Protein AF-A0A3D2Z7T1-F1 (afdb_monomer_lite)

pLDDT: mean 81.85, std 10.24, range [50.28, 95.56]

Radius of gyration: 25.41 Å; chains: 1; bounding box: 52×52×58 Å

Sequence (163 aa):
MLAVMTPPHRPLLHARGDTPESDSLQALADHMRANTRVVPVGPRPLSEAFADIWTSVSGQSLGQGLAMMVYELRQIQKSEPVDFAARSRPTPTGMAINAVYTPAALRGRGYASACVTALCREILDSGRSFCTLFADVGNPTANGIYQRIGFQPLGEFVELDFV

Secondary structure (DSSP, 8-state):
-EEE--TTSPPEEE-SSSSPPHHHHHHHHHHHHHHT----B--HHHHHHHHHHHHHHH-PPPPPPPP------SS--------EEEEE---SSEEEEEEEE--GGGTTSSHHHHHHHHHHHHHHHTT-SEEEE---TT-HHHHHHHHHHT-------------

Foldseek 3Di:
DDWDDDPPDAIEDDDDDDDDDLVVLLVVLVVCVVPPVGQHDYDPVSSVSSQVNNCVPVVDDDDDDDDDDDDDDPDDDDDPPQWEKDWDDDDPAEIEIDDTDGPPVNPPVCPSLVRVLVVQCVRVVVRHPYYHYDDDPPDVPVVVSCVVSPDDDPDDDDDDDDD

Structure (mmCIF, N/CA/C/O backbone):
data_AF-A0A3D2Z7T1-F1
#
_entry.id   AF-A0A3D2Z7T1-F1
#
loop_
_atom_site.group_PDB
_atom_site.id
_atom_site.type_symbol
_atom_site.label_atom_id
_atom_site.label_alt_id
_atom_site.label_comp_id
_atom_site.label_asym_id
_atom_site.label_entity_id
_atom_site.label_seq_id
_atom_site.pdbx_PDB_ins_code
_atom_site.Cartn_x
_atom_site.Cartn_y
_atom_site.Cartn_z
_atom_site.occupancy
_atom_site.B_iso_or_equiv
_atom_site.auth_seq_id
_atom_site.auth_comp_id
_atom_site.auth_asym_id
_atom_site.auth_atom_id
_atom_site.pdbx_PDB_model_num
ATOM 1 N N . MET A 1 1 ? -17.283 5.465 33.917 1.00 66.75 1 MET A N 1
ATOM 2 C CA . MET A 1 1 ? -16.687 6.145 32.741 1.00 66.75 1 MET A CA 1
ATOM 3 C C . MET A 1 1 ? -15.172 6.239 32.927 1.00 66.75 1 MET A C 1
ATOM 5 O O . MET A 1 1 ? -14.740 6.348 34.066 1.00 66.75 1 MET A O 1
ATOM 9 N N . LEU A 1 2 ? -14.373 6.162 31.859 1.00 74.69 2 LEU A N 1
ATOM 10 C CA . LEU A 1 2 ? -12.912 6.308 31.890 1.00 74.69 2 LEU A CA 1
ATOM 11 C C . LEU A 1 2 ? -12.476 7.360 30.861 1.00 74.69 2 LEU A C 1
ATOM 13 O O . LEU A 1 2 ? -12.925 7.326 29.716 1.00 74.69 2 LEU A O 1
ATOM 17 N N . ALA A 1 3 ? -11.584 8.265 31.262 1.00 75.00 3 ALA A N 1
ATOM 18 C CA . ALA A 1 3 ? -10.861 9.146 30.354 1.00 75.00 3 ALA A CA 1
ATOM 19 C C . ALA A 1 3 ? -9.379 8.756 30.379 1.00 75.00 3 ALA A C 1
ATOM 21 O O . ALA A 1 3 ? -8.770 8.729 31.448 1.00 75.00 3 ALA A O 1
ATOM 22 N N . VAL A 1 4 ? -8.806 8.427 29.220 1.00 79.50 4 VAL A N 1
ATOM 23 C CA . VAL A 1 4 ? -7.387 8.049 29.100 1.00 79.50 4 VAL A CA 1
ATOM 24 C C . VAL A 1 4 ? -6.672 9.069 28.229 1.00 79.50 4 VAL A C 1
ATOM 26 O O . VAL A 1 4 ? -7.185 9.468 27.188 1.00 79.50 4 VAL A O 1
ATOM 29 N N . MET A 1 5 ? -5.481 9.495 28.643 1.00 72.06 5 MET A N 1
ATOM 30 C CA . MET A 1 5 ? -4.663 10.451 27.901 1.00 72.06 5 MET A CA 1
ATOM 31 C C . MET A 1 5 ? -3.223 9.950 27.801 1.00 72.06 5 MET A C 1
ATOM 33 O O . MET A 1 5 ? -2.644 9.504 28.790 1.00 72.06 5 MET A O 1
ATOM 37 N N . THR A 1 6 ? -2.626 10.093 26.619 1.00 65.06 6 THR A N 1
ATOM 38 C CA . THR A 1 6 ? -1.183 9.939 26.400 1.00 65.06 6 THR A CA 1
ATOM 39 C C . THR A 1 6 ? -0.666 11.245 25.795 1.00 65.06 6 THR A C 1
ATOM 41 O O . THR A 1 6 ? -0.950 11.506 24.624 1.00 65.06 6 THR A O 1
ATOM 44 N N . PRO A 1 7 ? 0.038 12.106 26.556 1.00 63.81 7 PRO A N 1
ATOM 45 C CA . PRO A 1 7 ? 0.577 13.354 26.020 1.00 63.81 7 PRO A CA 1
ATOM 46 C C . PRO A 1 7 ? 1.442 13.110 24.771 1.00 63.81 7 PRO A C 1
ATOM 48 O O . PRO A 1 7 ? 2.221 12.156 24.768 1.00 63.81 7 PRO A O 1
ATOM 51 N N . PRO A 1 8 ? 1.332 13.944 23.719 1.00 67.44 8 PRO A N 1
ATOM 52 C CA . PRO A 1 8 ? 0.604 15.219 23.642 1.00 67.44 8 PRO A CA 1
ATOM 53 C C . PRO A 1 8 ? -0.855 15.110 23.134 1.00 67.44 8 PRO A C 1
ATOM 55 O O . PRO A 1 8 ? -1.446 16.118 22.748 1.00 67.44 8 PRO A O 1
ATOM 58 N N . HIS A 1 9 ? -1.444 13.912 23.072 1.00 74.94 9 HIS A N 1
ATOM 59 C CA . HIS A 1 9 ? -2.771 13.700 22.481 1.00 74.94 9 HIS A CA 1
ATOM 60 C C . HIS A 1 9 ? -3.923 14.128 23.402 1.00 74.94 9 HIS A C 1
ATOM 62 O O . HIS A 1 9 ? -3.799 14.130 24.627 1.00 74.94 9 HIS A O 1
ATOM 68 N N . ARG A 1 10 ? -5.071 14.471 22.797 1.00 75.44 10 ARG A N 1
ATOM 69 C CA . ARG A 1 10 ? -6.298 14.817 23.533 1.00 75.44 10 ARG A CA 1
ATOM 70 C C . ARG A 1 10 ? -6.804 13.611 24.343 1.00 75.44 10 ARG A C 1
ATOM 72 O O . ARG A 1 10 ? -6.641 12.483 23.874 1.00 75.44 10 ARG A O 1
ATOM 79 N N . PRO A 1 11 ? -7.451 13.819 25.504 1.00 78.31 11 PRO A N 1
ATOM 80 C CA . PRO A 1 11 ? -8.024 12.719 26.274 1.00 78.31 11 PRO A CA 1
ATOM 81 C C . PRO A 1 11 ? -9.129 12.000 25.487 1.00 78.31 11 PRO A C 1
ATOM 83 O O . PRO A 1 11 ? -9.945 12.651 24.832 1.00 78.31 11 PRO A O 1
ATOM 86 N N . LEU A 1 12 ? -9.168 10.671 25.572 1.00 77.62 12 LEU A N 1
ATOM 87 C CA . LEU A 1 12 ? -10.185 9.822 24.955 1.00 77.62 12 LEU A CA 1
ATOM 88 C C . LEU A 1 12 ? -11.250 9.433 25.985 1.00 77.62 12 LEU A C 1
ATOM 90 O O . LEU A 1 12 ? -10.909 8.901 27.042 1.00 77.62 12 LEU A O 1
ATOM 94 N N . LEU A 1 13 ? -12.527 9.672 25.671 1.00 79.94 13 LEU A N 1
ATOM 95 C CA . LEU A 1 13 ? -13.661 9.255 26.498 1.00 79.94 13 LEU A CA 1
ATOM 96 C C . LEU A 1 13 ? -14.105 7.838 26.158 1.00 79.94 13 LEU A C 1
ATOM 98 O O . LEU A 1 13 ? -14.368 7.513 24.999 1.00 79.94 13 LEU A O 1
ATOM 102 N N . HIS A 1 14 ? -14.285 7.028 27.195 1.00 78.00 14 HIS A N 1
ATOM 103 C CA . HIS A 1 14 ? -14.888 5.710 27.101 1.00 78.00 14 HIS A CA 1
ATOM 104 C C . HIS A 1 14 ? -15.906 5.499 28.231 1.00 78.00 14 HIS A C 1
ATOM 106 O O . HIS A 1 14 ? -15.649 5.817 29.394 1.00 78.00 14 HIS A O 1
ATOM 112 N N . ALA A 1 15 ? -17.059 4.914 27.918 1.00 76.56 15 ALA A N 1
ATOM 113 C CA . ALA A 1 15 ? -18.011 4.430 28.912 1.00 76.56 15 ALA A CA 1
ATOM 114 C C . ALA A 1 15 ? -18.467 3.015 28.564 1.00 76.56 15 ALA A C 1
ATOM 116 O O . ALA A 1 15 ? -18.423 2.590 27.411 1.00 76.56 15 ALA A O 1
ATOM 117 N N . ARG A 1 16 ? -18.879 2.283 29.599 1.00 68.88 16 ARG A N 1
ATOM 118 C CA . ARG A 1 16 ? -19.435 0.944 29.462 1.00 68.88 16 ARG A CA 1
ATOM 119 C C . ARG A 1 16 ? -20.937 1.096 29.208 1.00 68.88 16 ARG A C 1
ATOM 121 O O . ARG A 1 16 ? -21.662 1.434 30.135 1.00 68.88 16 ARG A O 1
ATOM 128 N N . GLY A 1 17 ? -21.371 0.853 27.973 1.00 64.12 17 GLY A N 1
ATOM 129 C CA . GLY A 1 17 ? -22.752 1.079 27.522 1.00 64.12 17 GLY A CA 1
ATOM 130 C C . GLY A 1 17 ? -22.941 2.417 26.796 1.00 64.12 17 GLY A C 1
ATOM 131 O O . GLY A 1 17 ? -22.051 3.266 26.804 1.00 64.12 17 GLY A O 1
ATOM 132 N N . ASP A 1 18 ? -24.100 2.581 26.155 1.00 58.28 18 ASP A N 1
ATOM 133 C CA . ASP A 1 18 ? -24.377 3.707 25.246 1.00 58.28 18 ASP A CA 1
ATOM 134 C C . ASP A 1 18 ? -24.877 4.974 25.957 1.00 58.28 18 ASP A C 1
ATOM 136 O O . ASP A 1 18 ? -24.895 6.053 25.365 1.00 58.28 18 ASP A O 1
ATOM 140 N N . THR A 1 19 ? -25.279 4.868 27.225 1.00 60.25 19 THR A N 1
ATOM 141 C CA . THR A 1 19 ? -25.818 5.990 28.001 1.00 60.25 19 THR A CA 1
ATOM 142 C C . THR A 1 19 ? -24.740 6.638 28.869 1.00 60.25 19 THR A C 1
ATOM 144 O O . THR A 1 19 ? -24.199 5.975 29.759 1.00 60.25 19 THR A O 1
ATOM 147 N N . PRO A 1 20 ? -24.436 7.931 28.667 1.00 65.31 20 PRO A N 1
ATOM 148 C CA . PRO A 1 20 ? -23.529 8.661 29.538 1.00 65.31 20 PRO A CA 1
ATOM 149 C C . PRO A 1 20 ? -24.180 8.921 30.905 1.00 65.31 20 PRO A C 1
ATOM 151 O O . PRO A 1 20 ? -25.282 9.459 30.980 1.00 65.31 20 PRO A O 1
ATOM 154 N N . GLU A 1 21 ? -23.493 8.586 31.997 1.00 77.06 21 GLU A N 1
ATOM 155 C CA . GLU A 1 21 ? -23.907 8.994 33.346 1.00 77.06 21 GLU A CA 1
ATOM 156 C C . GLU A 1 21 ? -23.532 10.467 33.581 1.00 77.06 21 GLU A C 1
ATOM 158 O O . GLU A 1 21 ? -22.349 10.821 33.562 1.00 77.06 21 GLU A O 1
ATOM 163 N N . SER A 1 22 ? -24.535 11.322 33.811 1.00 73.94 22 SER A N 1
ATOM 164 C CA . SER A 1 22 ? -24.374 12.782 33.928 1.00 73.94 22 SER A CA 1
ATOM 165 C C . SER A 1 22 ? -23.370 13.197 35.012 1.00 73.94 22 SER A C 1
ATOM 167 O O . SER A 1 22 ? -22.516 14.047 34.768 1.00 73.94 22 SER A O 1
ATOM 169 N N . ASP A 1 23 ? -23.410 12.558 36.183 1.00 82.94 23 ASP A N 1
ATOM 170 C CA . ASP A 1 23 ? -22.548 12.908 37.322 1.00 82.94 23 ASP A CA 1
ATOM 171 C C . ASP A 1 23 ? -21.061 12.656 37.023 1.00 82.94 23 ASP A C 1
ATOM 173 O O . ASP A 1 23 ? -20.190 13.445 37.397 1.00 82.94 23 ASP A O 1
ATOM 177 N N . SER A 1 24 ? -20.764 11.584 36.280 1.00 81.62 24 SER A N 1
ATOM 178 C CA . SER A 1 24 ? -19.400 11.257 35.849 1.00 81.62 24 SER A CA 1
ATOM 179 C C . SER A 1 24 ? -18.859 12.279 34.843 1.00 81.62 24 SER A C 1
ATOM 181 O O . SER A 1 24 ? -17.685 12.652 34.906 1.00 81.62 24 SER A O 1
ATOM 183 N N . LEU A 1 25 ? -19.703 12.741 33.914 1.00 83.88 25 LEU A N 1
ATOM 184 C CA . LEU A 1 25 ? -19.333 13.769 32.938 1.00 83.88 25 LEU A CA 1
ATOM 185 C C . LEU A 1 25 ? -19.109 15.132 33.601 1.00 83.88 25 LEU A C 1
ATOM 187 O O . LEU A 1 25 ? -18.164 15.832 33.237 1.00 83.88 25 LEU A O 1
ATOM 191 N N . GLN A 1 26 ? -19.934 15.475 34.592 1.00 86.25 26 GLN A N 1
ATOM 192 C CA . GLN A 1 26 ? -19.802 16.700 35.377 1.00 86.25 26 GLN A CA 1
ATOM 193 C C . GLN A 1 26 ? -18.480 16.730 36.152 1.00 86.25 26 GLN A C 1
ATOM 195 O O . GLN A 1 26 ? -17.698 17.668 35.998 1.00 86.25 26 GLN A O 1
ATOM 200 N N . ALA A 1 27 ? -18.169 15.662 36.894 1.00 85.06 27 ALA A N 1
ATOM 201 C CA . ALA A 1 27 ? -16.906 15.546 37.623 1.00 85.06 27 ALA A CA 1
ATOM 202 C C . ALA A 1 27 ? -15.682 15.646 36.692 1.00 85.06 27 ALA A C 1
ATOM 204 O O . ALA A 1 27 ? -14.668 16.262 37.038 1.00 85.06 27 ALA A O 1
ATOM 205 N N . LEU A 1 28 ? -15.777 15.075 35.485 1.00 84.06 28 LEU A N 1
ATOM 206 C CA . LEU A 1 28 ? -14.727 15.190 34.478 1.00 84.06 28 LEU A CA 1
ATOM 207 C C . LEU A 1 28 ? -14.585 16.627 33.956 1.00 84.06 28 LEU A C 1
ATOM 209 O O . LEU A 1 28 ? -13.463 17.123 33.851 1.00 84.06 28 LEU A O 1
ATOM 213 N N . ALA A 1 29 ? -15.691 17.310 33.651 1.00 85.94 29 ALA A N 1
ATOM 214 C CA . ALA A 1 29 ? -15.669 18.696 33.189 1.00 85.94 29 ALA A CA 1
ATOM 215 C C . ALA A 1 29 ? -15.024 19.628 34.230 1.00 85.94 29 ALA A C 1
ATOM 217 O O . ALA A 1 29 ? -14.149 20.429 33.884 1.00 85.94 29 ALA A O 1
ATOM 218 N N . ASP A 1 30 ? -15.368 19.462 35.507 1.00 85.81 30 ASP A N 1
ATOM 219 C CA . ASP A 1 30 ? -14.791 20.243 36.605 1.00 85.81 30 ASP A CA 1
ATOM 220 C C . ASP A 1 30 ? -13.276 20.010 36.728 1.00 85.81 30 ASP A C 1
ATOM 222 O O . ASP A 1 30 ? -12.490 20.962 36.790 1.00 85.81 30 ASP A O 1
ATOM 226 N N . HIS A 1 31 ? -12.839 18.746 36.663 1.00 82.69 31 HIS A N 1
ATOM 227 C CA . HIS A 1 31 ? -11.418 18.397 36.685 1.00 82.69 31 HIS A CA 1
ATOM 228 C C . HIS A 1 31 ? -10.651 18.997 35.495 1.00 82.69 31 HIS A C 1
ATOM 230 O O . HIS A 1 31 ? -9.554 19.539 35.654 1.00 82.69 31 HIS A O 1
ATOM 236 N N . MET A 1 32 ? -11.213 18.926 34.288 1.00 80.56 32 MET A N 1
ATOM 237 C CA . MET A 1 32 ? -10.557 19.410 33.070 1.00 80.56 32 MET A CA 1
ATOM 238 C C . MET A 1 32 ? -10.463 20.936 33.021 1.00 80.56 32 MET A C 1
ATOM 240 O O . MET A 1 32 ? -9.469 21.471 32.513 1.00 80.56 32 MET A O 1
ATOM 244 N N . ARG A 1 33 ? -11.450 21.640 33.591 1.00 82.00 33 ARG A N 1
ATOM 245 C CA . ARG A 1 33 ? -11.407 23.096 33.776 1.00 82.00 33 ARG A CA 1
ATOM 246 C C . ARG A 1 33 ? -10.259 23.514 34.688 1.00 82.00 33 ARG A C 1
ATOM 248 O O . ARG A 1 33 ? -9.594 24.507 34.390 1.00 82.00 33 ARG A O 1
ATOM 255 N N . ALA A 1 34 ? -10.023 22.763 35.762 1.00 81.88 34 ALA A N 1
ATOM 256 C CA . ALA A 1 34 ? -8.953 23.048 36.710 1.00 81.88 34 ALA A CA 1
ATOM 257 C C . ALA A 1 34 ? -7.555 22.765 36.130 1.00 81.88 34 ALA A C 1
ATOM 259 O O . ALA A 1 34 ? -6.625 23.514 36.416 1.00 81.88 34 ALA A O 1
ATOM 260 N N . ASN A 1 35 ? -7.409 21.721 35.299 1.00 74.88 35 ASN A N 1
ATOM 261 C CA . ASN A 1 35 ? -6.088 21.133 35.041 1.00 74.88 35 ASN A CA 1
ATOM 262 C C . ASN A 1 35 ? -5.587 21.148 33.589 1.00 74.88 35 ASN A C 1
ATOM 264 O O . ASN A 1 35 ? -4.375 21.131 33.391 1.00 74.88 35 ASN A O 1
ATOM 268 N N . THR A 1 36 ? -6.447 21.123 32.562 1.00 65.31 36 THR A N 1
ATOM 269 C CA . THR A 1 36 ? -5.969 20.767 31.201 1.00 65.31 36 THR A CA 1
ATOM 270 C C . THR A 1 36 ? -6.530 21.635 30.076 1.00 65.31 36 THR A C 1
ATOM 272 O O . THR A 1 36 ? -5.845 21.815 29.076 1.00 65.31 36 THR A O 1
ATOM 275 N N . ARG A 1 37 ? -7.740 22.202 30.205 1.00 67.25 37 ARG A N 1
ATOM 276 C CA . ARG A 1 37 ? -8.418 23.039 29.178 1.00 67.25 37 ARG A CA 1
ATOM 277 C C . ARG A 1 37 ? -8.529 22.429 27.762 1.00 67.25 37 ARG A C 1
ATOM 279 O O . ARG A 1 37 ? -8.914 23.130 26.830 1.00 67.25 37 ARG A O 1
ATOM 286 N N . VAL A 1 38 ? -8.228 21.143 27.573 1.00 67.81 38 VAL A N 1
ATOM 287 C CA . VAL A 1 38 ? -8.338 20.443 26.282 1.00 67.81 38 VAL A CA 1
ATOM 288 C C . VAL A 1 38 ? -9.558 19.541 26.303 1.00 67.81 38 VAL A C 1
ATOM 290 O O . VAL A 1 38 ? -9.536 18.536 26.993 1.00 67.81 38 VAL A O 1
ATOM 293 N N . VAL A 1 39 ? -10.591 19.864 25.525 1.00 71.88 39 VAL A N 1
ATOM 294 C CA . VAL A 1 39 ? -11.831 19.071 25.431 1.00 71.88 39 VAL A CA 1
ATOM 295 C C . VAL A 1 39 ? -11.533 17.656 24.900 1.00 71.88 39 VAL A C 1
ATOM 297 O O . VAL A 1 39 ? -10.759 17.514 23.941 1.00 71.88 39 VAL A O 1
ATOM 300 N N . PRO A 1 40 ? -12.118 16.608 25.506 1.00 76.00 40 PRO A N 1
ATOM 301 C CA . PRO A 1 40 ? -11.823 15.229 25.159 1.00 76.00 40 PRO A CA 1
ATOM 302 C C . PRO A 1 40 ? -12.548 14.794 23.872 1.00 76.00 40 PRO A C 1
ATOM 304 O O . PRO A 1 40 ? -13.523 15.410 23.442 1.00 76.00 40 PRO A O 1
ATOM 307 N N . VAL A 1 41 ? -12.068 13.719 23.246 1.00 82.31 41 VAL A N 1
ATOM 308 C CA . VAL A 1 41 ? -12.647 13.115 22.032 1.00 82.31 41 VAL A CA 1
ATOM 309 C C . VAL A 1 41 ? -13.272 11.769 22.392 1.00 82.31 41 VAL A C 1
ATOM 311 O O . VAL A 1 41 ? -12.706 11.021 23.183 1.00 82.31 41 VAL A O 1
ATOM 314 N N . GLY A 1 42 ? -14.424 11.426 21.819 1.00 83.94 42 GLY A N 1
ATOM 315 C CA . GLY A 1 42 ? -15.082 10.151 22.092 1.00 83.94 42 GLY A CA 1
ATOM 316 C C . GLY A 1 42 ? -16.215 9.833 21.117 1.00 83.94 42 GLY A C 1
ATOM 317 O O . GLY A 1 42 ? -16.385 10.532 20.114 1.00 83.94 42 GLY A O 1
ATOM 318 N N . PRO A 1 43 ? -16.989 8.766 21.392 1.00 83.00 43 PRO A N 1
ATOM 319 C CA . PRO A 1 43 ? -18.216 8.473 20.662 1.00 83.00 43 PRO A CA 1
ATOM 320 C C . PRO A 1 43 ? -19.154 9.678 20.688 1.00 83.00 43 PRO A C 1
ATOM 322 O O . PRO A 1 43 ? -19.294 10.331 21.723 1.00 83.00 43 PRO A O 1
ATOM 325 N N . ARG A 1 44 ? -19.819 9.943 19.558 1.00 84.56 44 ARG A N 1
ATOM 326 C CA . ARG A 1 44 ? -20.652 11.137 19.361 1.00 84.56 44 ARG A CA 1
ATOM 327 C C . ARG A 1 44 ? -21.589 11.440 20.547 1.00 84.56 44 ARG A C 1
ATOM 329 O O . ARG A 1 44 ? -21.489 12.559 21.040 1.00 84.56 44 ARG A O 1
ATOM 336 N N . PRO A 1 45 ? -22.396 10.494 21.072 1.00 85.44 45 PRO A N 1
ATOM 337 C CA . PRO A 1 45 ? -23.314 10.796 22.174 1.00 85.44 45 PRO A CA 1
ATOM 338 C C . PRO A 1 45 ? -22.605 11.268 23.451 1.00 85.44 45 PRO A C 1
ATOM 340 O O . PRO A 1 45 ? -23.088 12.163 24.136 1.00 85.44 45 PRO A O 1
ATOM 343 N N . LEU A 1 46 ? -21.429 10.707 23.759 1.00 84.44 46 LEU A N 1
ATOM 344 C CA . LEU A 1 46 ? -20.638 11.120 24.919 1.00 84.44 46 LEU A CA 1
ATOM 345 C C . LEU A 1 46 ? -19.971 12.476 24.697 1.00 84.44 46 LEU A C 1
ATOM 347 O O . LEU A 1 46 ? -19.909 13.283 25.620 1.00 84.44 46 LEU A O 1
ATOM 351 N N . SER A 1 47 ? -19.450 12.720 23.493 1.00 85.31 47 SER A N 1
ATOM 352 C CA . SER A 1 47 ? -18.847 14.007 23.151 1.00 85.31 47 SER A CA 1
ATOM 353 C C . SER A 1 47 ? -19.876 15.134 23.133 1.00 85.31 47 SER A C 1
ATOM 355 O O . SER A 1 47 ? -19.561 16.217 23.610 1.00 85.31 47 SER A O 1
ATOM 357 N N . GLU A 1 48 ? -21.090 14.885 22.640 1.00 85.50 48 GLU A N 1
ATOM 358 C CA . GLU A 1 48 ? -22.197 15.850 22.652 1.00 85.50 48 GLU A CA 1
ATOM 359 C C . GLU A 1 48 ? -22.670 16.122 24.090 1.00 85.50 48 GLU A C 1
ATOM 361 O O . GLU A 1 48 ? -22.676 17.275 24.512 1.00 85.50 48 GLU A O 1
ATOM 366 N N . ALA A 1 49 ? -22.910 15.082 24.898 1.00 86.25 49 ALA A N 1
ATOM 367 C CA . ALA A 1 49 ? -23.293 15.252 26.304 1.00 86.25 49 ALA A CA 1
ATOM 368 C C . ALA A 1 49 ? -22.223 15.986 27.138 1.00 86.25 49 ALA A C 1
ATOM 370 O O . ALA A 1 49 ? -22.539 16.842 27.964 1.00 86.25 49 ALA A O 1
ATOM 371 N N . PHE A 1 50 ? -20.937 15.686 26.914 1.00 86.69 50 PHE A N 1
ATOM 372 C CA . PHE A 1 50 ? -19.846 16.429 27.546 1.00 86.69 50 PHE A CA 1
ATOM 373 C C . PHE A 1 50 ? -19.813 17.887 27.080 1.00 86.69 50 PHE A C 1
ATOM 375 O O . PHE A 1 50 ? -19.539 18.779 27.879 1.00 86.69 50 PHE A O 1
ATOM 382 N N . ALA A 1 51 ? -20.058 18.139 25.795 1.00 85.19 51 ALA A N 1
ATOM 383 C CA . ALA A 1 51 ? -20.019 19.474 25.220 1.00 85.19 51 ALA A CA 1
ATOM 384 C C . ALA A 1 51 ? -21.112 20.390 25.798 1.00 85.19 51 ALA A C 1
ATOM 386 O O . ALA A 1 51 ? -20.829 21.560 26.071 1.00 85.19 51 ALA A O 1
ATOM 387 N N . ASP A 1 52 ? -22.307 19.860 26.069 1.00 86.56 52 ASP A N 1
ATOM 388 C CA . ASP A 1 52 ? -23.384 20.594 26.747 1.00 86.56 52 ASP A CA 1
ATOM 389 C C . ASP A 1 52 ? -22.964 21.029 28.161 1.00 86.56 52 ASP A C 1
ATOM 391 O O . ASP A 1 52 ? -23.047 22.210 28.520 1.00 86.56 52 ASP A O 1
ATOM 395 N N . ILE A 1 53 ? -22.413 20.094 28.943 1.00 87.75 53 ILE A N 1
ATOM 396 C CA . ILE A 1 53 ? -21.901 20.358 30.296 1.00 87.75 53 ILE A CA 1
ATOM 397 C C . ILE A 1 53 ? -20.737 21.354 30.252 1.00 87.75 53 ILE A C 1
ATOM 399 O O . ILE A 1 53 ? -20.704 22.326 31.009 1.00 87.75 53 ILE A O 1
ATOM 403 N N . TRP A 1 54 ? -19.785 21.158 29.338 1.00 87.06 54 TRP A N 1
ATOM 404 C CA . TRP A 1 54 ? -18.632 22.041 29.189 1.00 87.06 54 TRP A CA 1
ATOM 405 C C . TRP A 1 54 ? -19.051 23.465 28.829 1.00 87.06 54 TRP A C 1
ATOM 407 O O . TRP A 1 54 ? -18.484 24.413 29.369 1.00 87.06 54 TRP A O 1
ATOM 417 N N . THR A 1 55 ? -20.057 23.637 27.970 1.00 86.44 55 THR A N 1
ATOM 418 C CA . THR A 1 55 ? -20.607 24.956 27.619 1.00 86.44 55 THR A CA 1
ATOM 419 C C . THR A 1 55 ? -21.166 25.655 28.859 1.00 86.44 55 THR A C 1
ATOM 421 O O . THR A 1 55 ? -20.841 26.817 29.107 1.00 86.44 55 THR A O 1
ATOM 424 N N . SER A 1 56 ? -21.929 24.934 29.689 1.00 86.00 56 SER A N 1
ATOM 425 C CA . SER A 1 56 ? -22.482 25.457 30.945 1.00 86.00 56 SER A CA 1
ATOM 426 C C . SER A 1 56 ? -21.394 25.853 31.952 1.00 86.00 56 SER A C 1
ATOM 428 O O . SER A 1 56 ? -21.440 26.940 32.529 1.00 86.00 56 SER A O 1
ATOM 430 N N . VAL A 1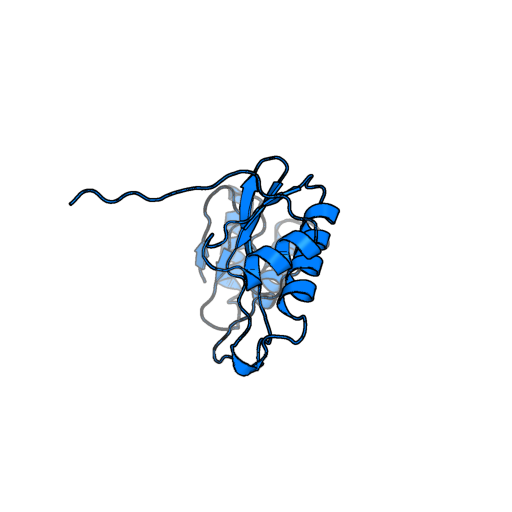 57 ? -20.380 25.004 32.138 1.00 85.31 57 VAL A N 1
ATOM 431 C CA . VAL A 1 57 ? -19.355 25.196 33.174 1.00 85.31 57 VAL A CA 1
ATOM 432 C C . VAL A 1 57 ? -18.277 26.196 32.739 1.00 85.31 57 VAL A C 1
ATOM 434 O O . VAL A 1 57 ? -17.803 26.986 33.555 1.00 85.31 57 VAL A O 1
ATOM 437 N N . SER A 1 58 ? -17.860 26.188 31.471 1.00 82.56 58 SER A N 1
ATOM 438 C CA . SER A 1 58 ? -16.763 27.030 30.965 1.00 82.56 58 SER A CA 1
ATOM 439 C C . SER A 1 58 ? -17.218 28.370 30.378 1.00 82.56 58 SER A C 1
ATOM 441 O O . SER A 1 58 ? -16.401 29.289 30.291 1.00 82.56 58 SER A O 1
ATOM 443 N N . GLY A 1 59 ? -18.484 28.484 29.957 1.00 82.38 59 GLY A N 1
ATOM 444 C CA . GLY A 1 59 ? -19.009 29.631 29.208 1.00 82.38 59 GLY A CA 1
ATOM 445 C C . GLY A 1 59 ? -18.488 29.743 27.767 1.00 82.38 59 GLY A C 1
ATOM 446 O O . GLY A 1 59 ? -18.745 30.745 27.103 1.00 82.38 59 GLY A O 1
ATOM 447 N N . GLN A 1 60 ? -17.730 28.756 27.275 1.00 79.00 60 GLN A N 1
ATOM 448 C CA . GLN A 1 60 ? -17.187 28.744 25.915 1.00 79.00 60 GLN A CA 1
ATOM 449 C C . GLN A 1 60 ? -18.212 28.210 24.911 1.00 79.00 60 GLN A C 1
ATOM 451 O O . GLN A 1 60 ? -18.930 27.258 25.202 1.00 79.00 60 GLN A O 1
ATOM 456 N N . SER A 1 61 ? -18.235 28.776 23.702 1.00 73.75 61 SER A N 1
ATOM 457 C CA . SER A 1 61 ? -19.026 28.251 22.588 1.00 73.75 61 SER A CA 1
ATOM 458 C C . SER A 1 61 ? -18.296 27.124 21.850 1.00 73.75 61 SER A C 1
ATOM 460 O O . SER A 1 61 ? -17.068 27.115 21.730 1.00 73.75 61 SER A O 1
ATOM 462 N N . LEU A 1 62 ? -19.064 26.165 21.330 1.00 73.38 62 LEU A N 1
ATOM 463 C CA . LEU A 1 62 ? -18.541 25.068 20.517 1.00 73.38 62 LEU A CA 1
ATOM 464 C C . LEU A 1 62 ? -18.243 25.552 19.092 1.00 73.38 62 LEU A C 1
ATOM 466 O O . LEU A 1 62 ? -19.100 26.127 18.425 1.00 73.38 62 LEU A O 1
ATOM 470 N N . GLY A 1 63 ? -17.026 25.290 18.614 1.00 71.44 63 GLY A N 1
ATOM 471 C CA . GLY A 1 63 ? -16.661 25.436 17.203 1.00 71.44 63 GLY A CA 1
ATOM 472 C C . GLY A 1 63 ? -16.920 24.151 16.411 1.00 71.44 63 GLY A C 1
ATOM 473 O O . GLY A 1 63 ? -17.003 23.063 16.981 1.00 71.44 63 GLY A O 1
ATOM 474 N N . GLN A 1 64 ? -17.005 24.256 15.082 1.00 62.56 64 GLN A N 1
ATOM 475 C CA . GLN A 1 64 ? -17.118 23.084 14.210 1.00 62.56 64 GLN A CA 1
ATOM 476 C C . GLN A 1 64 ? -15.842 22.225 14.294 1.00 62.56 64 GLN A C 1
ATOM 478 O O . GLN A 1 64 ? -14.744 22.692 13.996 1.00 62.56 64 GLN A O 1
ATOM 483 N N . GLY A 1 65 ? -15.990 20.966 14.715 1.00 69.00 65 GLY A N 1
ATOM 484 C CA . GLY A 1 65 ? -14.908 19.978 14.784 1.00 69.00 65 GLY A CA 1
ATOM 485 C C . GLY A 1 65 ? -14.889 19.011 13.594 1.00 69.00 65 GLY A C 1
ATOM 486 O O . GLY A 1 65 ? -15.832 18.947 12.806 1.00 69.00 65 GLY A O 1
ATOM 487 N N . LEU A 1 66 ? -13.817 18.221 13.480 1.00 72.44 66 LEU A N 1
ATOM 488 C CA . LEU A 1 66 ? -13.715 17.119 12.518 1.00 72.44 66 LEU A CA 1
ATOM 489 C C . LEU A 1 66 ? -14.501 15.903 13.031 1.00 72.44 66 LEU A C 1
ATOM 491 O O . LEU A 1 66 ? -14.217 15.398 14.116 1.00 72.44 66 LEU A O 1
ATOM 495 N N . ALA A 1 67 ? -15.452 15.406 12.239 1.00 76.00 67 ALA A N 1
ATOM 496 C CA . ALA A 1 67 ? -16.155 14.157 12.517 1.00 76.00 67 ALA A CA 1
ATOM 497 C C . ALA A 1 67 ? -15.477 12.996 11.777 1.00 76.00 67 ALA A C 1
ATOM 499 O O . ALA A 1 67 ? -15.302 13.051 10.561 1.00 76.00 67 ALA A O 1
ATOM 500 N N . MET A 1 68 ? -15.110 11.943 12.507 1.00 66.19 68 MET A N 1
ATOM 501 C CA . MET A 1 68 ? -14.493 10.735 11.951 1.00 66.19 68 MET A CA 1
ATOM 502 C C . MET A 1 68 ? -15.411 9.532 12.172 1.00 66.19 68 MET A C 1
ATOM 504 O O . MET A 1 68 ? -16.012 9.399 13.237 1.00 66.19 68 MET A O 1
ATOM 508 N N . MET A 1 69 ? -15.512 8.660 11.169 1.00 74.38 69 MET A N 1
ATOM 509 C CA . MET A 1 69 ? -16.241 7.396 11.274 1.00 74.38 69 MET A CA 1
ATOM 510 C C . MET A 1 69 ? -15.286 6.287 11.720 1.00 74.38 69 MET A C 1
ATOM 512 O O . MET A 1 69 ? -14.218 6.123 11.130 1.00 74.38 69 MET A O 1
ATOM 516 N N . VAL A 1 70 ? -15.677 5.517 12.735 1.00 71.69 70 VAL A N 1
ATOM 517 C CA . VAL A 1 70 ? -14.963 4.305 13.156 1.00 71.69 70 VAL A CA 1
ATOM 518 C C . VAL A 1 70 ? -15.697 3.105 12.573 1.00 71.69 70 VAL A C 1
ATOM 520 O O . VAL A 1 70 ? -16.891 2.941 12.806 1.00 71.69 70 VAL A O 1
ATOM 523 N N . TYR A 1 71 ? -14.987 2.275 11.812 1.00 57.28 71 TYR A N 1
ATOM 524 C CA . TYR A 1 71 ? -15.532 1.054 11.225 1.00 57.28 71 TYR A CA 1
ATOM 525 C C . TYR A 1 71 ? -15.023 -0.166 11.990 1.00 57.28 71 TYR A C 1
ATOM 527 O O . TYR A 1 71 ? -13.825 -0.288 12.243 1.00 57.28 71 TYR A O 1
ATOM 535 N N . GLU A 1 72 ? -15.927 -1.086 12.316 1.00 69.12 72 GLU A N 1
ATOM 536 C CA . GLU A 1 72 ? -15.588 -2.415 12.820 1.00 69.12 72 GLU A CA 1
ATOM 537 C C . GLU A 1 72 ? -15.837 -3.448 11.716 1.00 69.12 72 GLU A C 1
ATOM 539 O O . GLU A 1 72 ? -16.925 -3.511 11.141 1.00 69.12 72 GLU A O 1
ATOM 544 N N . LEU A 1 73 ? -14.838 -4.282 11.429 1.00 62.44 73 LEU A N 1
ATOM 545 C CA . LEU A 1 73 ? -14.965 -5.388 10.485 1.00 62.44 73 LEU A CA 1
ATOM 546 C C . LEU A 1 73 ? -15.103 -6.705 11.256 1.00 62.44 73 LEU A C 1
ATOM 548 O O . LEU A 1 73 ? -14.130 -7.197 11.821 1.00 62.44 73 LEU A O 1
ATOM 552 N N . ARG A 1 74 ? -16.306 -7.291 11.261 1.00 70.44 74 ARG A N 1
ATOM 553 C CA . ARG A 1 74 ? -16.563 -8.615 11.868 1.00 70.44 74 ARG A CA 1
ATOM 554 C C . ARG A 1 74 ? -16.522 -9.756 10.858 1.00 70.44 74 ARG A C 1
ATOM 556 O O . ARG A 1 74 ? -16.221 -10.889 11.219 1.00 70.44 74 ARG A O 1
ATOM 563 N N . GLN A 1 75 ? -16.839 -9.460 9.601 1.00 61.84 75 GLN A N 1
ATOM 564 C CA . GLN A 1 75 ? -16.846 -10.412 8.497 1.00 61.84 75 GLN A CA 1
ATOM 565 C C . GLN A 1 75 ? -16.432 -9.694 7.213 1.00 61.84 75 GLN A C 1
ATOM 567 O O . GLN A 1 75 ? -16.908 -8.597 6.925 1.00 61.84 75 GLN A O 1
ATOM 572 N N . ILE A 1 76 ? -15.544 -10.318 6.442 1.00 70.25 76 ILE A N 1
ATOM 573 C CA . ILE A 1 76 ? -15.129 -9.817 5.131 1.00 70.25 76 ILE A CA 1
ATOM 574 C C . ILE A 1 76 ? -16.250 -10.131 4.137 1.00 70.25 76 ILE A C 1
ATOM 576 O O . ILE A 1 76 ? -16.582 -11.301 3.936 1.00 70.25 76 ILE A O 1
ATOM 580 N N . GLN A 1 77 ? -16.820 -9.113 3.487 1.00 61.16 77 GLN A N 1
ATOM 581 C CA . GLN A 1 77 ? -17.609 -9.359 2.281 1.00 61.16 77 GLN A CA 1
ATOM 582 C C . GLN A 1 77 ? -16.657 -9.826 1.180 1.00 61.16 77 GLN A C 1
ATOM 584 O O . GLN A 1 77 ? -15.652 -9.165 0.916 1.00 61.16 77 GLN A O 1
ATOM 589 N N . LYS A 1 78 ? -16.961 -10.961 0.539 1.00 50.28 78 LYS A N 1
ATOM 590 C CA . LYS A 1 78 ? -16.243 -11.400 -0.661 1.00 50.28 78 LYS A CA 1
ATOM 591 C C . LYS A 1 78 ? -16.532 -10.414 -1.793 1.00 50.28 78 LYS A C 1
ATOM 593 O O . LYS A 1 78 ? -17.467 -10.602 -2.562 1.00 50.28 78 LYS A O 1
ATOM 598 N N . SER A 1 79 ? -15.729 -9.367 -1.900 1.00 53.69 79 SER A N 1
ATOM 599 C CA . SER A 1 79 ? -15.361 -8.862 -3.214 1.00 53.69 79 SER A CA 1
ATOM 600 C C . SER A 1 79 ? -14.265 -9.779 -3.752 1.00 53.69 79 SER A C 1
ATOM 602 O O . SER A 1 79 ? -13.488 -10.336 -2.976 1.00 53.69 79 SER A O 1
ATOM 604 N N . GLU A 1 80 ? -14.217 -9.997 -5.062 1.00 56.62 80 GLU A N 1
ATOM 605 C CA . GLU A 1 80 ? -13.029 -10.574 -5.684 1.00 56.62 80 GLU A CA 1
ATOM 606 C C . GLU A 1 80 ? -12.079 -9.413 -5.992 1.00 56.62 80 GLU A C 1
ATOM 608 O O . GLU A 1 80 ? -12.277 -8.725 -6.997 1.00 56.62 80 GLU A O 1
ATOM 613 N N . PRO A 1 81 ? -11.081 -9.114 -5.135 1.00 60.38 81 PRO A N 1
ATOM 614 C CA . PRO A 1 81 ? -10.010 -8.215 -5.521 1.00 60.38 81 PRO A CA 1
ATOM 615 C C . PRO A 1 81 ? -9.302 -8.835 -6.725 1.00 60.38 81 PRO A C 1
ATOM 617 O O . PRO A 1 81 ? -8.628 -9.860 -6.627 1.00 60.38 81 PRO A O 1
ATOM 620 N N . VAL A 1 82 ? -9.526 -8.227 -7.887 1.00 73.12 82 VAL A N 1
ATOM 621 C CA . VAL A 1 82 ? -8.974 -8.699 -9.160 1.00 73.12 82 VAL A CA 1
ATOM 622 C C . VAL A 1 82 ? -7.482 -8.401 -9.279 1.00 73.12 82 VAL A C 1
ATOM 624 O O . VAL A 1 82 ? -6.791 -9.076 -10.035 1.00 73.12 82 VAL A O 1
ATOM 627 N N . ASP A 1 83 ? -6.998 -7.412 -8.525 1.00 70.88 83 ASP A N 1
ATOM 628 C CA . ASP A 1 83 ? -5.595 -7.046 -8.363 1.00 70.88 83 ASP A CA 1
ATOM 629 C C . ASP A 1 83 ? -5.446 -6.089 -7.170 1.00 70.88 83 ASP A C 1
ATOM 631 O O . ASP A 1 83 ? -6.406 -5.407 -6.795 1.00 70.88 83 ASP A O 1
ATOM 635 N N . PHE A 1 84 ? -4.258 -6.021 -6.577 1.00 81.75 84 PHE A N 1
ATOM 636 C CA . PHE A 1 84 ? -3.924 -4.997 -5.590 1.00 81.75 84 PHE A CA 1
ATOM 637 C C . PHE A 1 84 ? -2.442 -4.636 -5.655 1.00 81.75 84 PHE A C 1
ATOM 639 O O . PHE A 1 84 ? -1.621 -5.439 -6.091 1.00 81.75 84 PHE A O 1
ATOM 646 N N . ALA A 1 85 ? -2.119 -3.433 -5.186 1.00 74.94 85 ALA A N 1
ATOM 647 C CA . ALA A 1 85 ? -0.770 -2.934 -4.966 1.00 74.94 85 ALA A CA 1
ATOM 648 C C . ALA A 1 85 ? -0.770 -2.069 -3.699 1.00 74.94 85 ALA A C 1
ATOM 650 O O . ALA A 1 85 ? -1.781 -1.448 -3.362 1.00 74.94 85 ALA A O 1
ATOM 651 N N . ALA A 1 86 ? 0.357 -2.011 -3.000 1.00 77.94 86 ALA A N 1
ATOM 652 C CA . ALA A 1 86 ? 0.518 -1.206 -1.797 1.00 77.94 86 ALA A CA 1
ATOM 653 C C . ALA A 1 86 ? 1.696 -0.235 -1.934 1.00 77.94 86 ALA A C 1
ATOM 655 O O . ALA A 1 86 ? 2.603 -0.426 -2.745 1.00 77.94 86 ALA A O 1
ATOM 656 N N . ARG A 1 87 ? 1.674 0.825 -1.120 1.00 80.06 87 ARG A N 1
ATOM 657 C CA . ARG A 1 87 ? 2.797 1.751 -0.947 1.00 80.06 87 ARG A CA 1
ATOM 658 C C . ARG A 1 87 ? 3.459 1.537 0.408 1.00 80.06 87 ARG A C 1
ATOM 660 O O . ARG A 1 87 ? 2.781 1.347 1.415 1.00 80.06 87 ARG A O 1
ATOM 667 N N . SER A 1 88 ? 4.780 1.604 0.444 1.00 81.38 88 SER A N 1
ATOM 668 C CA . SER A 1 88 ? 5.609 1.380 1.627 1.00 81.38 88 SER A CA 1
ATOM 669 C C . SER A 1 88 ? 6.867 2.251 1.581 1.00 81.38 88 SER A C 1
ATOM 671 O O . SER A 1 88 ? 7.180 2.837 0.547 1.00 81.38 88 SER A O 1
ATOM 673 N N . ARG A 1 89 ? 7.603 2.320 2.700 1.00 82.25 89 ARG A N 1
ATOM 674 C CA . ARG A 1 89 ? 8.943 2.939 2.794 1.00 82.25 89 ARG A CA 1
ATOM 675 C C . ARG A 1 89 ? 9.028 4.323 2.116 1.00 82.25 89 ARG A C 1
ATOM 677 O O . ARG A 1 89 ? 9.664 4.453 1.069 1.00 82.25 89 ARG A O 1
ATOM 684 N N . PRO A 1 90 ? 8.375 5.354 2.680 1.00 85.25 90 PRO A N 1
ATOM 685 C CA . PRO A 1 90 ? 8.512 6.709 2.164 1.00 85.25 90 PRO A CA 1
ATOM 686 C C . PRO A 1 90 ? 9.966 7.185 2.276 1.00 85.25 90 PRO A C 1
ATOM 688 O O . PRO A 1 90 ? 10.625 6.956 3.290 1.00 85.25 90 PRO A O 1
ATOM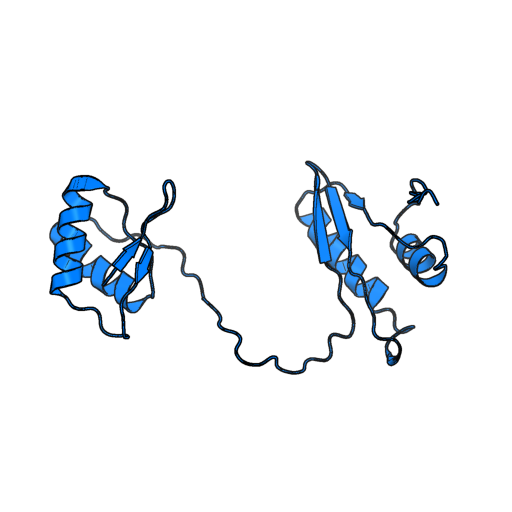 691 N N . THR A 1 91 ? 10.439 7.892 1.256 1.00 86.31 91 THR A N 1
ATOM 692 C CA . THR A 1 91 ? 11.637 8.739 1.332 1.00 86.31 91 THR A CA 1
ATOM 693 C C . THR A 1 91 ? 11.197 10.209 1.316 1.00 86.31 91 THR A C 1
ATOM 695 O O . THR A 1 91 ? 10.013 10.479 1.089 1.00 86.31 91 THR A O 1
ATOM 698 N N . PRO A 1 92 ? 12.098 11.188 1.533 1.00 87.44 92 PRO A N 1
ATOM 699 C CA . PRO A 1 92 ? 11.720 12.602 1.474 1.00 87.44 92 PRO A CA 1
ATOM 700 C C . PRO A 1 92 ? 11.035 13.018 0.161 1.00 87.44 92 PRO A C 1
ATOM 702 O O . PRO A 1 92 ? 10.221 13.934 0.170 1.00 87.44 92 PRO A O 1
ATOM 705 N N . THR A 1 93 ? 11.338 12.345 -0.956 1.00 90.81 93 THR A N 1
ATOM 706 C CA . THR A 1 93 ? 10.845 12.714 -2.295 1.00 90.81 93 THR A CA 1
ATOM 707 C C . THR A 1 93 ? 10.207 11.565 -3.077 1.00 90.81 93 THR A C 1
ATOM 709 O O . THR A 1 93 ? 9.733 11.785 -4.188 1.00 90.81 93 THR A O 1
ATOM 712 N N . GLY A 1 94 ? 10.143 10.348 -2.534 1.00 91.69 94 GLY A N 1
ATOM 713 C CA . GLY A 1 94 ? 9.658 9.176 -3.263 1.00 91.69 94 GLY A CA 1
ATOM 714 C C . GLY A 1 94 ? 8.933 8.150 -2.400 1.00 91.69 94 GLY A C 1
ATOM 715 O O . GLY A 1 94 ? 8.817 8.279 -1.180 1.00 91.69 94 GLY A O 1
ATOM 716 N N . MET A 1 95 ? 8.408 7.119 -3.060 1.00 93.56 95 MET A N 1
ATOM 717 C CA . MET A 1 95 ? 7.632 6.056 -2.420 1.00 93.56 95 MET A CA 1
ATOM 718 C C . MET A 1 95 ? 7.921 4.701 -3.065 1.00 93.56 95 MET A C 1
ATOM 720 O O . MET A 1 95 ? 7.977 4.600 -4.291 1.00 93.56 95 MET A O 1
ATOM 724 N N . ALA A 1 96 ? 8.066 3.651 -2.254 1.00 91.88 96 ALA A N 1
ATOM 725 C CA . ALA A 1 96 ? 8.188 2.294 -2.768 1.00 91.88 96 ALA A CA 1
ATOM 726 C C . ALA A 1 96 ? 6.809 1.646 -2.956 1.00 91.88 96 ALA A C 1
ATOM 728 O O . ALA A 1 96 ? 5.966 1.693 -2.063 1.00 91.88 96 ALA A O 1
ATOM 729 N N . ILE A 1 97 ? 6.597 0.991 -4.091 1.00 91.62 97 ILE A N 1
ATOM 730 C CA . ILE A 1 97 ? 5.451 0.132 -4.373 1.00 91.62 97 ILE A CA 1
ATOM 731 C C . ILE A 1 97 ? 5.840 -1.307 -4.049 1.00 91.62 97 ILE A C 1
ATOM 733 O O . ILE A 1 97 ? 6.959 -1.752 -4.319 1.00 91.62 97 ILE A O 1
ATOM 737 N N . ASN A 1 98 ? 4.919 -2.036 -3.436 1.00 87.50 98 ASN A N 1
ATOM 738 C CA . ASN A 1 98 ? 5.087 -3.434 -3.078 1.00 87.50 98 ASN A CA 1
ATOM 739 C C . ASN A 1 98 ? 3.761 -4.197 -3.189 1.00 87.50 98 ASN A C 1
ATOM 741 O O . ASN A 1 98 ? 2.714 -3.624 -3.485 1.00 87.50 98 ASN A O 1
ATOM 745 N N . ALA A 1 99 ? 3.835 -5.508 -2.942 1.00 84.31 99 ALA A N 1
ATOM 746 C CA . ALA A 1 99 ? 2.680 -6.397 -2.845 1.00 84.31 99 ALA A CA 1
ATOM 747 C C . ALA A 1 99 ? 1.731 -6.315 -4.057 1.00 84.31 99 ALA A C 1
ATOM 749 O O . ALA A 1 99 ? 0.519 -6.301 -3.892 1.00 84.31 99 ALA A O 1
ATOM 750 N N . VAL A 1 100 ? 2.288 -6.245 -5.272 1.00 88.06 100 VAL A N 1
ATOM 751 C CA . VAL A 1 100 ? 1.498 -6.290 -6.509 1.00 88.06 100 VAL A CA 1
ATOM 752 C C . VAL A 1 100 ? 1.098 -7.736 -6.788 1.00 88.06 100 VAL A C 1
ATOM 754 O O . VAL A 1 100 ? 1.974 -8.587 -6.964 1.00 88.06 100 VAL A O 1
ATOM 757 N N . TYR A 1 101 ? -0.200 -8.033 -6.833 1.00 86.19 101 TYR A N 1
ATOM 758 C CA . TYR A 1 101 ? -0.673 -9.395 -7.080 1.00 86.19 101 TYR A CA 1
ATOM 759 C C . TYR A 1 101 ? -2.007 -9.453 -7.823 1.00 86.19 101 TYR A C 1
ATOM 761 O O . TYR A 1 101 ? -3.047 -9.053 -7.300 1.00 86.19 101 TYR A O 1
ATOM 769 N N . THR A 1 102 ? -1.970 -10.117 -8.983 1.00 85.81 102 THR A N 1
ATOM 770 C CA . THR A 1 102 ? -3.148 -10.543 -9.744 1.00 85.81 102 THR A CA 1
ATOM 771 C C . THR A 1 102 ? -3.335 -12.064 -9.583 1.00 85.81 102 THR A C 1
ATOM 773 O O . THR A 1 102 ? -2.411 -12.825 -9.937 1.00 85.81 102 THR A O 1
ATOM 776 N N . PRO A 1 103 ? -4.508 -12.550 -9.123 1.00 86.38 103 PRO A N 1
ATOM 777 C CA . PRO A 1 103 ? -4.836 -13.975 -9.099 1.00 86.38 103 PRO A CA 1
ATOM 778 C C . PRO A 1 103 ? -4.624 -14.643 -10.461 1.00 86.38 103 PRO A C 1
ATOM 780 O O . PRO A 1 103 ? -4.921 -14.055 -11.500 1.00 86.38 103 PRO A O 1
ATOM 783 N N . ALA A 1 104 ? -4.136 -15.889 -10.475 1.00 86.75 104 ALA A N 1
ATOM 784 C CA . ALA A 1 104 ? -3.718 -16.573 -11.706 1.00 86.75 104 ALA A CA 1
ATOM 785 C C . ALA A 1 104 ? -4.806 -16.612 -12.795 1.00 86.75 104 ALA A C 1
ATOM 787 O O . ALA A 1 104 ? -4.514 -16.319 -13.953 1.00 86.75 104 ALA A O 1
ATOM 788 N N . ALA A 1 105 ? -6.058 -16.880 -12.413 1.00 87.31 105 ALA A N 1
ATOM 789 C CA . ALA A 1 105 ? -7.207 -16.933 -13.322 1.00 87.31 105 ALA A CA 1
ATOM 790 C C . ALA A 1 105 ? -7.554 -15.582 -13.988 1.00 87.31 105 ALA A C 1
ATOM 792 O O . ALA A 1 105 ? -8.285 -15.541 -14.979 1.00 87.31 105 ALA A O 1
ATOM 793 N N . LEU A 1 106 ? -7.036 -14.474 -13.451 1.00 88.44 106 LEU A N 1
ATOM 794 C CA . LEU A 1 106 ? -7.331 -13.107 -13.885 1.00 88.44 106 LEU A CA 1
ATOM 795 C C . LEU A 1 106 ? -6.139 -12.423 -14.575 1.00 88.44 106 LEU A C 1
ATOM 797 O O . LEU A 1 106 ? -6.241 -11.269 -14.996 1.00 88.44 106 LEU A O 1
ATOM 801 N N . ARG A 1 107 ? -5.009 -13.124 -14.731 1.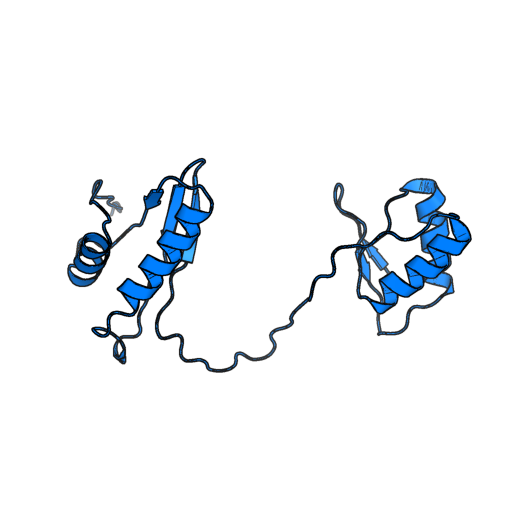00 90.00 107 ARG A N 1
ATOM 802 C CA . ARG A 1 107 ? -3.814 -12.606 -15.416 1.00 90.00 107 ARG A CA 1
ATOM 803 C C . ARG A 1 107 ? -4.055 -12.424 -16.917 1.00 90.00 107 ARG A C 1
ATOM 805 O O . ARG A 1 107 ? -4.982 -12.980 -17.496 1.00 90.00 107 ARG A O 1
ATOM 812 N N . GLY A 1 108 ? -3.210 -11.608 -17.550 1.00 89.75 108 GLY A N 1
ATOM 813 C CA . GLY A 1 108 ? -3.291 -11.324 -18.990 1.00 89.75 108 GLY A CA 1
ATOM 814 C C . GLY A 1 108 ? -4.392 -10.335 -19.394 1.00 89.75 108 GLY A C 1
ATOM 815 O O . GLY A 1 108 ? -4.549 -10.059 -20.575 1.00 89.75 108 GLY A O 1
ATOM 816 N N . ARG A 1 109 ? -5.126 -9.764 -18.428 1.00 91.88 109 ARG A N 1
ATOM 817 C CA . ARG A 1 109 ? -6.231 -8.814 -18.669 1.00 91.88 109 ARG A CA 1
ATOM 818 C C . ARG A 1 109 ? -5.870 -7.344 -18.429 1.00 91.88 109 ARG A C 1
ATOM 820 O O . ARG A 1 109 ? -6.729 -6.478 -18.506 1.00 91.88 109 ARG A O 1
ATOM 827 N N . GLY A 1 110 ? -4.608 -7.060 -18.105 1.00 90.19 110 GLY A N 1
ATOM 828 C CA . GLY A 1 110 ? -4.116 -5.697 -17.872 1.00 90.19 110 GLY A CA 1
ATOM 829 C C . GLY A 1 110 ? -4.346 -5.131 -16.464 1.00 90.19 110 GLY A C 1
ATOM 830 O O . GLY A 1 110 ? -3.981 -3.981 -16.236 1.00 90.19 110 GLY A O 1
ATOM 831 N N . TYR A 1 111 ? -4.881 -5.908 -15.512 1.00 91.06 111 TYR A N 1
ATOM 832 C CA . TYR A 1 111 ? -5.174 -5.413 -14.157 1.00 91.06 111 TYR A CA 1
ATOM 833 C C . TYR A 1 111 ? -3.943 -4.878 -13.418 1.00 91.06 111 TYR A C 1
ATOM 835 O O . TYR A 1 111 ? -3.977 -3.730 -12.990 1.00 91.06 111 TYR A O 1
ATOM 843 N N . ALA A 1 112 ? -2.838 -5.634 -13.395 1.00 88.06 112 ALA A N 1
ATOM 844 C CA . ALA A 1 112 ? -1.563 -5.180 -12.827 1.00 88.06 112 ALA A CA 1
ATOM 845 C C . ALA A 1 112 ? -1.107 -3.829 -13.394 1.00 88.06 112 ALA A C 1
ATOM 847 O O . ALA A 1 112 ? -0.695 -2.940 -12.652 1.00 88.06 112 ALA A O 1
ATOM 84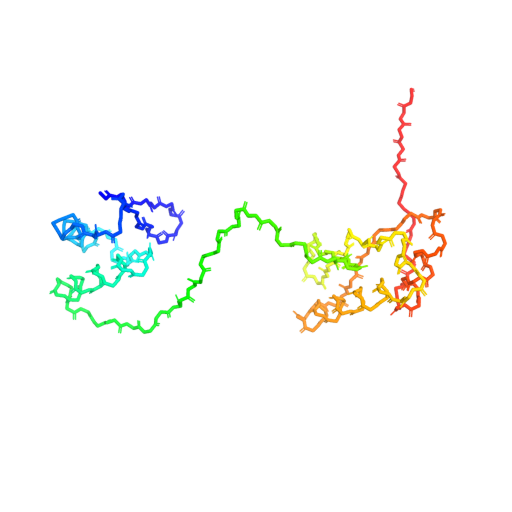8 N N . SER A 1 113 ? -1.217 -3.643 -14.714 1.00 90.12 113 SER A N 1
ATOM 849 C CA . SER A 1 113 ? -0.875 -2.367 -15.340 1.00 90.12 113 SER A CA 1
ATOM 850 C C . SER A 1 113 ? -1.787 -1.243 -14.854 1.00 90.12 113 SER A C 1
ATOM 852 O O . SER A 1 113 ? -1.292 -0.207 -14.426 1.00 90.12 113 SER A O 1
ATOM 854 N N . ALA A 1 114 ? -3.104 -1.455 -14.863 1.00 89.56 114 ALA A N 1
ATOM 855 C CA . ALA A 1 114 ? -4.068 -0.446 -14.439 1.00 89.56 114 ALA A CA 1
ATOM 856 C C . ALA A 1 114 ? -3.917 -0.070 -12.954 1.00 89.56 114 ALA A C 1
ATOM 858 O O . ALA A 1 114 ? -3.881 1.117 -12.628 1.00 89.56 114 ALA A O 1
ATOM 859 N N . CYS A 1 115 ? -3.787 -1.061 -12.068 1.00 91.06 115 CYS A N 1
ATOM 860 C CA . CYS A 1 115 ? -3.664 -0.854 -10.627 1.00 91.06 115 CYS A CA 1
ATOM 861 C C . CYS A 1 115 ? -2.373 -0.104 -10.277 1.00 91.06 115 CYS A C 1
ATOM 863 O O . CYS A 1 115 ? -2.418 0.929 -9.608 1.00 91.06 115 CYS A O 1
ATO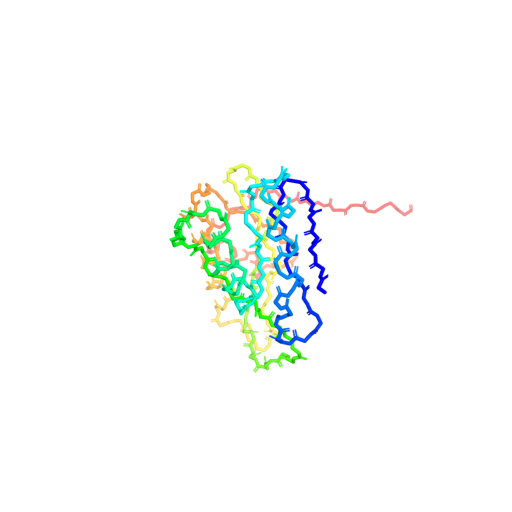M 865 N N . VAL A 1 116 ? -1.228 -0.563 -10.796 1.00 91.75 116 VAL A N 1
ATOM 866 C CA . VAL A 1 116 ? 0.070 0.074 -10.532 1.00 91.75 116 VAL A CA 1
ATOM 867 C C . VAL A 1 116 ? 0.118 1.481 -11.123 1.00 91.75 116 VAL A C 1
ATOM 869 O O . VAL A 1 116 ? 0.573 2.400 -10.450 1.00 91.75 116 VAL A O 1
ATOM 872 N N . THR A 1 117 ? -0.398 1.701 -12.338 1.00 92.44 117 THR A N 1
ATOM 873 C CA . THR A 1 117 ? -0.466 3.050 -12.921 1.00 92.44 117 THR A CA 1
ATOM 874 C C . THR A 1 117 ? -1.324 3.996 -12.082 1.00 92.44 117 THR A C 1
ATOM 876 O O . THR A 1 117 ? -0.917 5.138 -11.870 1.00 92.44 117 THR A O 1
ATOM 879 N N . ALA A 1 118 ? -2.483 3.547 -11.593 1.00 92.88 118 ALA A N 1
ATOM 880 C CA . ALA A 1 118 ? -3.345 4.369 -10.747 1.00 92.88 118 ALA A CA 1
ATOM 881 C C . ALA A 1 118 ? -2.645 4.758 -9.434 1.00 92.88 118 ALA A C 1
ATOM 883 O O . ALA A 1 118 ? -2.618 5.938 -9.088 1.00 92.88 118 ALA A O 1
ATOM 884 N N . LEU A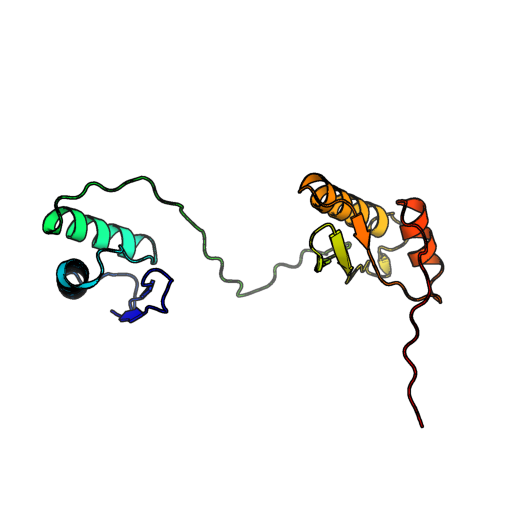 1 119 ? -2.002 3.796 -8.764 1.00 92.00 119 LEU A N 1
ATOM 885 C CA . LEU A 1 119 ? -1.250 4.053 -7.535 1.00 92.00 119 LEU A CA 1
ATOM 886 C C . LEU A 1 119 ? -0.054 4.990 -7.772 1.00 92.00 119 LEU A C 1
ATOM 888 O O . LEU A 1 119 ? 0.170 5.907 -6.985 1.00 92.00 119 LEU A O 1
ATOM 892 N N . CYS A 1 120 ? 0.698 4.805 -8.863 1.00 92.31 120 CYS A N 1
ATOM 893 C CA . CYS A 1 120 ? 1.791 5.709 -9.228 1.00 92.31 120 CYS A CA 1
ATOM 894 C C . CYS A 1 120 ? 1.299 7.146 -9.419 1.00 92.31 120 CYS A C 1
ATOM 896 O O . CYS A 1 120 ? 1.941 8.072 -8.931 1.00 92.31 120 CYS A O 1
ATOM 898 N N . ARG A 1 121 ? 0.166 7.341 -10.108 1.00 93.81 121 ARG A N 1
ATOM 899 C CA . ARG A 1 121 ? -0.420 8.674 -10.309 1.00 93.81 121 ARG A CA 1
ATOM 900 C C . ARG A 1 121 ? -0.780 9.322 -8.982 1.00 93.81 121 ARG A C 1
ATOM 902 O O . ARG A 1 121 ? -0.308 10.415 -8.719 1.00 93.81 121 ARG A O 1
ATOM 909 N N . GLU A 1 122 ? -1.492 8.611 -8.109 1.00 94.31 122 GLU A N 1
ATOM 910 C CA . GLU A 1 122 ? -1.834 9.121 -6.775 1.00 94.31 122 GLU A CA 1
ATOM 911 C C . GLU A 1 122 ? -0.584 9.547 -5.983 1.00 94.31 122 GLU A C 1
ATOM 913 O O . GLU A 1 122 ? -0.564 10.600 -5.347 1.00 94.31 122 GLU A O 1
ATOM 918 N N . ILE A 1 123 ? 0.485 8.746 -6.034 1.00 89.62 123 ILE A N 1
ATOM 919 C CA . ILE A 1 123 ? 1.746 9.059 -5.355 1.00 89.62 123 ILE A CA 1
ATOM 920 C C . ILE A 1 123 ? 2.397 10.322 -5.936 1.00 89.62 123 ILE A C 1
ATOM 922 O O . ILE A 1 123 ? 2.856 11.167 -5.168 1.00 89.62 123 ILE A O 1
ATOM 926 N N . LEU A 1 124 ? 2.473 10.445 -7.261 1.00 93.12 124 LEU A N 1
ATOM 927 C CA . LEU A 1 124 ? 3.120 11.581 -7.924 1.00 93.12 124 LEU A CA 1
ATOM 928 C C . LEU A 1 124 ? 2.297 12.869 -7.771 1.00 93.12 124 LEU A C 1
ATOM 930 O O . LEU A 1 124 ? 2.854 13.911 -7.430 1.00 93.12 124 LEU A O 1
ATOM 934 N N . ASP A 1 125 ? 0.974 12.781 -7.908 1.00 95.56 125 ASP A N 1
ATOM 935 C CA . ASP A 1 125 ? 0.039 13.899 -7.726 1.00 95.56 125 ASP A CA 1
ATOM 936 C C . ASP A 1 125 ? 0.057 14.428 -6.283 1.00 95.56 125 ASP A C 1
ATOM 938 O O . ASP A 1 125 ? -0.220 15.601 -6.037 1.00 95.56 125 ASP A O 1
ATOM 942 N N . SER A 1 126 ? 0.465 13.600 -5.313 1.00 90.25 126 SER A N 1
ATOM 943 C CA . SER A 1 126 ? 0.694 14.034 -3.932 1.00 90.25 126 SER A CA 1
ATOM 944 C C . SER A 1 126 ? 2.027 14.782 -3.731 1.00 90.25 126 SER A C 1
ATOM 946 O O . SER A 1 126 ? 2.459 14.953 -2.588 1.00 90.25 126 SER A O 1
ATOM 948 N N . GLY A 1 127 ? 2.726 15.160 -4.805 1.00 92.75 127 GLY A N 1
ATOM 949 C CA . GLY A 1 127 ? 3.970 15.934 -4.776 1.00 92.75 127 GLY A CA 1
ATOM 950 C C . GLY A 1 127 ? 5.258 15.117 -4.629 1.00 92.75 127 GLY A C 1
ATOM 951 O O . GLY A 1 127 ? 6.317 15.709 -4.424 1.00 92.75 127 GLY A O 1
ATOM 952 N N . ARG A 1 128 ? 5.213 13.776 -4.721 1.00 92.25 128 ARG A N 1
ATOM 953 C CA . ARG A 1 128 ? 6.450 12.973 -4.800 1.00 92.25 128 ARG A CA 1
ATOM 954 C C . ARG A 1 128 ? 7.038 13.040 -6.206 1.00 92.25 128 ARG A C 1
ATOM 956 O O . ARG A 1 128 ? 6.321 13.108 -7.195 1.00 92.25 128 ARG A O 1
ATOM 963 N N . SER A 1 129 ? 8.357 12.939 -6.289 1.00 94.12 129 SER A N 1
ATOM 964 C CA . SER A 1 129 ? 9.105 13.001 -7.543 1.00 94.12 129 SER A CA 1
ATOM 965 C C . SER A 1 129 ? 9.251 11.642 -8.231 1.00 94.12 129 SER A C 1
ATOM 967 O O . SER A 1 129 ? 9.494 11.606 -9.433 1.00 94.12 129 SER A O 1
ATOM 969 N N . PHE A 1 130 ? 9.139 10.524 -7.501 1.00 92.50 130 PHE A N 1
ATOM 970 C CA . PHE A 1 130 ? 9.296 9.187 -8.084 1.00 92.50 130 PHE A CA 1
ATOM 971 C C . PHE A 1 130 ? 8.588 8.071 -7.300 1.00 92.50 130 PHE A C 1
ATOM 973 O O . PHE A 1 130 ? 8.346 8.170 -6.094 1.00 92.50 130 PHE A O 1
ATOM 980 N N . CYS A 1 131 ? 8.329 6.965 -8.001 1.00 94.00 131 CYS A N 1
ATOM 981 C CA . CYS A 1 131 ? 7.960 5.670 -7.430 1.00 94.00 131 CYS A CA 1
ATOM 982 C C . CYS A 1 131 ? 9.105 4.673 -7.657 1.00 94.00 131 CYS A C 1
ATOM 984 O O . CYS A 1 131 ? 9.748 4.710 -8.704 1.00 94.00 131 CYS A O 1
ATOM 986 N N . THR A 1 132 ? 9.347 3.765 -6.716 1.00 94.81 132 THR A N 1
ATOM 987 C CA . THR A 1 132 ? 10.320 2.666 -6.868 1.00 94.81 132 THR A CA 1
ATOM 988 C C . THR A 1 132 ? 9.680 1.326 -6.526 1.00 94.81 132 THR A C 1
ATOM 990 O O . THR A 1 132 ? 8.677 1.297 -5.825 1.00 94.81 132 THR A O 1
ATOM 993 N N . LEU A 1 133 ? 10.226 0.211 -6.995 1.00 93.25 133 LEU A N 1
ATOM 994 C CA . LEU A 1 133 ? 9.774 -1.131 -6.628 1.00 93.25 133 LEU A CA 1
ATOM 995 C C . LEU A 1 133 ? 10.928 -2.125 -6.726 1.00 93.25 133 LEU A C 1
ATOM 997 O O . LEU A 1 133 ? 11.921 -1.867 -7.400 1.00 93.25 133 LEU A O 1
ATOM 1001 N N . PHE A 1 134 ? 10.755 -3.269 -6.074 1.00 90.75 134 PHE A N 1
ATOM 1002 C CA . PHE A 1 134 ? 11.595 -4.445 -6.271 1.00 90.75 134 PHE A CA 1
ATOM 1003 C C . PHE A 1 134 ? 10.777 -5.498 -7.009 1.00 90.75 134 PHE A C 1
ATOM 1005 O O . PHE A 1 134 ? 9.607 -5.718 -6.687 1.00 90.75 134 PHE A O 1
ATOM 1012 N N . ALA A 1 135 ? 11.394 -6.141 -7.992 1.00 88.88 135 ALA A N 1
ATOM 1013 C CA . ALA A 1 135 ? 10.811 -7.240 -8.740 1.00 88.88 135 ALA A CA 1
ATOM 1014 C C . ALA A 1 135 ? 11.841 -8.364 -8.850 1.00 88.88 135 ALA A C 1
ATOM 1016 O O . ALA A 1 135 ? 13.038 -8.102 -8.934 1.00 88.88 135 ALA A O 1
ATOM 1017 N N . ASP A 1 136 ? 11.359 -9.604 -8.850 1.00 89.88 136 ASP A N 1
ATOM 1018 C CA . ASP A 1 136 ? 12.191 -10.768 -9.137 1.00 89.88 136 ASP A CA 1
ATOM 1019 C C . ASP A 1 136 ? 12.758 -10.655 -10.562 1.00 89.88 136 ASP A C 1
ATOM 1021 O O . ASP A 1 136 ? 12.005 -10.529 -11.537 1.00 89.88 136 ASP A O 1
ATOM 1025 N N . VAL A 1 137 ? 14.087 -10.701 -10.679 1.00 89.19 137 VAL A N 1
ATOM 1026 C CA . VAL A 1 137 ? 14.810 -10.670 -11.959 1.00 89.19 137 VAL A CA 1
ATOM 1027 C C . VAL A 1 137 ? 14.362 -11.834 -12.855 1.00 89.19 137 VAL A C 1
ATOM 1029 O O . VAL A 1 137 ? 14.221 -11.666 -14.066 1.00 89.19 137 VAL A O 1
ATOM 1032 N N . GLY A 1 138 ? 14.023 -12.983 -12.260 1.00 90.81 138 GLY A N 1
ATOM 1033 C CA . GLY A 1 138 ? 13.531 -14.175 -12.949 1.00 90.81 138 GLY A CA 1
ATOM 1034 C C . GLY A 1 138 ? 12.093 -14.085 -13.473 1.00 90.81 138 GLY A C 1
ATOM 1035 O O . GLY A 1 138 ? 11.632 -15.020 -14.127 1.00 90.81 138 GLY A O 1
ATOM 1036 N N . ASN A 1 139 ? 11.366 -12.985 -13.233 1.00 89.75 139 ASN A N 1
ATOM 1037 C CA . ASN A 1 139 ? 9.970 -12.824 -13.650 1.00 89.75 139 ASN A CA 1
ATOM 1038 C C . ASN A 1 139 ? 9.817 -11.855 -14.846 1.00 89.75 139 ASN A C 1
ATOM 1040 O O . ASN A 1 139 ? 9.442 -10.688 -14.665 1.00 89.75 139 ASN A O 1
ATOM 1044 N N . PRO A 1 140 ? 10.038 -12.305 -16.100 1.00 89.00 140 PRO A N 1
ATOM 1045 C CA . PRO A 1 140 ? 10.007 -11.430 -17.277 1.00 89.00 140 PRO A CA 1
ATOM 1046 C C . PRO A 1 140 ? 8.632 -10.792 -17.521 1.00 89.00 140 PRO A C 1
ATOM 1048 O O . PRO A 1 140 ? 8.546 -9.696 -18.072 1.00 89.00 140 PRO A O 1
ATOM 1051 N N . THR A 1 141 ? 7.548 -11.437 -17.076 1.00 88.44 141 THR A N 1
ATOM 1052 C CA . THR A 1 141 ? 6.188 -10.898 -17.229 1.00 88.44 141 THR A CA 1
ATOM 1053 C C . THR A 1 141 ? 5.996 -9.649 -16.372 1.00 88.44 141 THR A C 1
ATOM 1055 O O . THR A 1 141 ? 5.537 -8.624 -16.880 1.00 88.44 141 THR A O 1
ATOM 1058 N N . ALA A 1 142 ? 6.361 -9.715 -15.087 1.00 86.38 142 ALA A N 1
ATOM 1059 C CA . ALA A 1 142 ? 6.264 -8.575 -14.178 1.00 86.38 142 ALA A CA 1
ATOM 1060 C C . ALA A 1 142 ? 7.205 -7.440 -14.610 1.00 86.38 142 ALA A C 1
ATOM 1062 O O . ALA A 1 142 ? 6.768 -6.296 -14.731 1.00 86.38 142 ALA A O 1
ATOM 1063 N N . ASN A 1 143 ? 8.458 -7.764 -14.949 1.00 91.56 143 ASN A N 1
ATOM 1064 C CA . ASN A 1 143 ? 9.431 -6.782 -15.434 1.00 91.56 143 ASN A CA 1
ATOM 1065 C C . ASN A 1 143 ? 8.935 -6.055 -16.696 1.00 91.56 143 ASN A C 1
ATOM 1067 O O . ASN A 1 143 ? 8.964 -4.825 -16.756 1.00 91.56 143 ASN A O 1
ATOM 1071 N N . GLY A 1 144 ? 8.368 -6.788 -17.659 1.00 90.88 144 GLY A N 1
ATOM 1072 C CA . GLY A 1 144 ? 7.775 -6.197 -18.858 1.00 90.88 144 GLY A CA 1
ATOM 1073 C C . GLY A 1 144 ? 6.536 -5.335 -18.582 1.00 90.88 144 GLY A C 1
ATOM 1074 O O . GLY A 1 144 ? 6.260 -4.407 -19.341 1.00 90.88 144 GLY A O 1
ATOM 1075 N N . ILE A 1 145 ? 5.771 -5.605 -17.517 1.00 91.75 145 ILE A N 1
ATOM 1076 C CA . ILE A 1 145 ? 4.672 -4.728 -17.075 1.00 91.75 145 ILE A CA 1
ATOM 1077 C C . ILE A 1 145 ? 5.236 -3.400 -16.569 1.00 91.75 145 ILE A C 1
ATOM 1079 O O . ILE A 1 145 ? 4.813 -2.351 -17.050 1.00 91.75 145 ILE A O 1
ATOM 1083 N N . TYR A 1 146 ? 6.197 -3.433 -15.644 1.00 93.25 146 TYR A N 1
ATOM 1084 C CA . TYR A 1 146 ? 6.755 -2.217 -15.049 1.00 93.25 146 TYR A CA 1
ATOM 1085 C C . TYR A 1 146 ? 7.459 -1.335 -16.085 1.00 93.25 146 TYR A C 1
ATOM 1087 O O . TYR A 1 146 ? 7.228 -0.125 -16.114 1.00 93.25 146 TYR A O 1
ATOM 1095 N N . GLN A 1 147 ? 8.222 -1.934 -17.000 1.00 92.00 147 GLN A N 1
ATOM 1096 C CA . GLN A 1 147 ? 8.868 -1.203 -18.094 1.00 92.00 147 GLN A CA 1
ATOM 1097 C C . GLN A 1 147 ? 7.851 -0.528 -19.025 1.00 92.00 147 GLN A C 1
ATOM 1099 O O . GLN A 1 147 ? 8.021 0.638 -19.371 1.00 92.00 147 GLN A O 1
ATOM 1104 N N . ARG A 1 148 ? 6.743 -1.204 -19.371 1.00 91.56 148 ARG A N 1
ATOM 1105 C CA . ARG A 1 148 ? 5.661 -0.603 -20.179 1.00 91.56 148 ARG A CA 1
ATOM 1106 C C . ARG A 1 148 ? 4.938 0.544 -19.476 1.00 91.56 148 ARG A C 1
ATOM 1108 O O . ARG A 1 148 ? 4.441 1.436 -20.152 1.00 91.56 148 ARG A O 1
ATOM 1115 N N . ILE A 1 149 ? 4.857 0.517 -18.144 1.00 93.00 149 ILE A N 1
ATOM 1116 C CA . ILE A 1 149 ? 4.302 1.626 -17.349 1.00 93.00 149 ILE A CA 1
ATOM 1117 C C . ILE A 1 149 ? 5.262 2.828 -17.330 1.00 93.00 149 ILE A C 1
ATOM 1119 O O . ILE A 1 149 ? 4.809 3.959 -17.176 1.00 93.00 149 ILE A O 1
ATOM 1123 N N . GLY A 1 150 ? 6.567 2.598 -17.511 1.00 93.25 150 GLY A N 1
ATOM 1124 C CA . GLY A 1 150 ? 7.597 3.638 -17.571 1.00 93.25 150 GLY A CA 1
ATOM 1125 C C . GLY A 1 150 ? 8.694 3.517 -16.509 1.00 93.25 150 GLY A C 1
ATOM 1126 O O . GLY A 1 150 ? 9.581 4.368 -16.467 1.00 93.25 150 GLY A O 1
ATOM 1127 N N . PHE A 1 151 ? 8.675 2.476 -15.667 1.00 94.38 151 PHE A N 1
ATOM 1128 C CA . PHE A 1 151 ? 9.780 2.209 -14.743 1.00 94.38 151 PHE A CA 1
ATOM 1129 C C . PHE A 1 151 ? 11.057 1.868 -15.517 1.00 94.38 151 PHE A C 1
ATOM 1131 O O . PHE A 1 151 ? 11.022 1.105 -16.482 1.00 94.38 151 PHE A O 1
ATOM 1138 N N . GLN A 1 152 ? 12.188 2.400 -15.059 1.00 94.25 152 GLN A N 1
ATOM 1139 C CA . GLN A 1 152 ? 13.511 2.095 -15.602 1.00 94.25 152 GLN A CA 1
ATOM 1140 C C . GLN A 1 152 ? 14.270 1.186 -14.625 1.00 94.25 152 GLN A C 1
ATOM 1142 O O . GLN A 1 152 ? 14.210 1.432 -13.416 1.00 94.25 152 GLN A O 1
ATOM 1147 N N . PRO A 1 153 ? 14.979 0.147 -15.102 1.00 90.94 153 PRO A N 1
ATOM 1148 C CA . PRO A 1 153 ? 15.827 -0.666 -14.238 1.00 90.94 153 PRO A CA 1
ATOM 1149 C C . PRO A 1 153 ? 16.997 0.180 -13.713 1.00 90.94 153 PRO A C 1
ATOM 1151 O O . PRO A 1 153 ? 17.725 0.785 -14.496 1.00 90.94 153 PRO A O 1
ATOM 1154 N N . LEU A 1 154 ? 17.167 0.229 -12.388 1.00 90.56 154 LEU A N 1
ATOM 1155 C CA . LEU A 1 154 ? 18.248 0.987 -11.735 1.00 90.56 154 LEU A CA 1
ATOM 1156 C C . LEU A 1 154 ? 19.421 0.107 -11.281 1.00 90.56 154 LEU A C 1
ATOM 1158 O O . LEU A 1 154 ? 20.524 0.612 -11.097 1.00 90.56 154 LEU A O 1
ATOM 1162 N N . GLY A 1 155 ? 19.191 -1.192 -11.096 1.00 88.00 155 GLY A N 1
ATOM 1163 C CA . GLY A 1 155 ? 20.195 -2.152 -10.647 1.00 88.00 155 GLY A CA 1
ATOM 1164 C C . GLY A 1 155 ? 19.554 -3.394 -10.036 1.00 88.00 155 GLY A C 1
ATOM 1165 O O . GLY A 1 155 ? 18.361 -3.395 -9.721 1.00 88.00 155 GLY A O 1
ATOM 1166 N N . GLU A 1 156 ? 20.352 -4.444 -9.875 1.00 88.62 156 GLU A N 1
ATOM 1167 C CA . GLU A 1 156 ? 19.950 -5.680 -9.205 1.00 88.62 156 GLU A CA 1
ATOM 1168 C C . GLU A 1 156 ? 20.344 -5.634 -7.728 1.00 88.62 156 GLU A C 1
ATOM 1170 O O . GLU A 1 156 ? 21.405 -5.127 -7.364 1.00 88.62 156 GLU A O 1
ATOM 1175 N N . PHE A 1 157 ? 19.480 -6.176 -6.875 1.00 84.62 157 PHE A N 1
ATOM 1176 C CA . PHE A 1 157 ? 19.753 -6.373 -5.457 1.00 84.62 157 PHE A CA 1
ATOM 1177 C C . PHE A 1 157 ? 19.692 -7.868 -5.187 1.00 84.62 157 PHE A C 1
ATOM 1179 O O . PHE A 1 157 ? 18.678 -8.502 -5.474 1.00 84.62 157 PHE A O 1
ATOM 1186 N N . VAL A 1 158 ? 20.783 -8.416 -4.658 1.00 87.31 158 VAL A N 1
ATOM 1187 C CA . VAL A 1 158 ? 20.915 -9.842 -4.357 1.00 87.31 158 VAL A CA 1
ATOM 1188 C C . VAL A 1 158 ? 21.012 -10.043 -2.851 1.00 87.31 158 VAL A C 1
ATOM 1190 O O . VAL A 1 158 ? 21.736 -9.321 -2.165 1.00 87.31 158 VAL A O 1
ATOM 1193 N N . GLU A 1 159 ? 20.267 -11.018 -2.346 1.00 85.62 159 GLU A N 1
ATOM 1194 C CA . GLU A 1 159 ? 20.405 -11.539 -0.987 1.00 85.62 159 GLU A CA 1
ATOM 1195 C C . GLU A 1 159 ? 21.299 -12.782 -1.063 1.00 85.62 159 GLU A C 1
ATOM 1197 O O . GLU A 1 159 ? 21.106 -13.631 -1.935 1.00 85.62 159 GLU A O 1
ATOM 1202 N N . LEU A 1 160 ? 22.334 -12.842 -0.223 1.00 88.06 160 LEU A N 1
ATOM 1203 C CA . LEU A 1 160 ? 23.324 -13.918 -0.219 1.00 88.06 160 LEU A CA 1
ATOM 1204 C C . LEU A 1 160 ? 23.313 -14.591 1.149 1.00 88.06 160 LEU A C 1
ATOM 1206 O O . LEU A 1 160 ? 23.590 -13.936 2.154 1.00 88.06 160 LEU A O 1
ATOM 1210 N N . ASP A 1 161 ? 23.059 -15.896 1.159 1.00 83.06 161 ASP A N 1
ATOM 1211 C CA . ASP A 1 161 ? 23.151 -16.729 2.353 1.00 83.06 161 ASP A CA 1
ATOM 1212 C C . ASP A 1 161 ? 24.472 -17.500 2.362 1.00 83.06 161 ASP A C 1
ATOM 1214 O O . ASP A 1 161 ? 24.900 -18.059 1.348 1.00 83.06 161 ASP A O 1
ATOM 1218 N N . PHE A 1 162 ? 25.118 -17.540 3.526 1.00 76.06 162 PHE A N 1
ATOM 1219 C CA . PHE A 1 162 ? 26.309 -18.353 3.748 1.00 76.06 162 PHE A CA 1
ATOM 1220 C C . PHE A 1 162 ? 25.893 -19.698 4.342 1.00 76.06 162 PHE A C 1
ATOM 1222 O O . PHE A 1 162 ? 25.177 -19.742 5.343 1.00 76.06 162 PHE A O 1
ATOM 1229 N N . VAL A 1 163 ? 26.350 -20.774 3.703 1.00 66.44 163 VAL A N 1
ATOM 1230 C CA . VAL A 1 163 ? 26.208 -22.162 4.170 1.00 66.44 163 VAL A CA 1
ATOM 1231 C C . VAL A 1 163 ? 27.348 -22.548 5.097 1.00 66.44 163 VAL A C 1
ATOM 1233 O O . VAL A 1 163 ? 28.497 -22.142 4.807 1.00 66.44 163 VAL A O 1
#